Protein AF-A0A7S0N3I9-F1 (afdb_monomer)

Solvent-accessible surface area (backbone atoms only — not comparable to full-atom values): 10160 Å² total; per-residue (Å²): 140,84,85,77,86,82,83,82,78,90,80,87,82,89,77,90,79,89,81,92,78,95,72,89,74,80,82,82,80,85,78,83,80,78,84,84,81,90,79,92,76,92,72,93,76,82,83,78,84,79,87,70,56,78,80,70,76,78,64,87,88,81,86,85,85,70,91,64,72,88,70,91,79,81,83,68,60,92,85,38,54,67,62,37,53,54,50,50,55,47,51,37,53,74,73,37,50,59,56,50,58,60,56,70,72,54,96,68,59,70,71,58,49,54,50,54,54,50,54,52,48,51,51,51,50,51,52,52,53,52,51,52,52,50,49,52,52,50,60,39,48,78,69,75,100

Foldseek 3Di:
DDDDDDDDDDDDDDDDDDDDDDDDDDDDDDDDDDDDDDDDDDDDDDPPDDPPPPPVPPDPPPDPPDPPVVDDDDDDPPVCVVVRVVVSVVVCVVVCVVVVVVVVPDDDDVVVVVVVVVVVVVVVVVVVVVVVVVVVVVVVVVVPD

Radius of gyration: 31.82 Å; Cα contacts (8 Å, |Δi|>4): 15; chains: 1; bounding box: 73×79×84 Å

Structure (mmCIF, N/CA/C/O backbone):
data_AF-A0A7S0N3I9-F1
#
_entry.id   AF-A0A7S0N3I9-F1
#
loop_
_atom_site.group_PDB
_atom_site.id
_atom_site.type_symbol
_atom_site.label_atom_id
_atom_site.label_alt_id
_atom_site.label_comp_id
_atom_site.label_asym_id
_atom_site.label_entity_id
_atom_site.label_seq_id
_atom_site.pdbx_PDB_ins_code
_atom_site.Cartn_x
_atom_site.Cartn_y
_atom_site.Cartn_z
_atom_site.occupancy
_atom_site.B_iso_or_equiv
_atom_site.auth_seq_id
_atom_site.auth_comp_id
_atom_site.auth_asym_id
_atom_site.auth_atom_id
_atom_site.pdbx_PDB_model_num
ATOM 1 N N . MET A 1 1 ? 0.955 46.582 -2.221 1.00 44.38 1 MET A N 1
ATOM 2 C CA . MET A 1 1 ? 1.001 45.655 -1.068 1.00 44.38 1 MET A CA 1
ATOM 3 C C . MET A 1 1 ? 2.080 44.606 -1.324 1.00 44.38 1 MET A C 1
ATOM 5 O O . MET A 1 1 ? 1.787 43.564 -1.888 1.00 44.38 1 MET A O 1
ATOM 9 N N . LEU A 1 2 ? 3.339 44.911 -0.993 1.00 39.16 2 LEU A N 1
ATOM 10 C CA . LEU A 1 2 ? 4.462 43.976 -1.121 1.00 39.16 2 LEU A CA 1
ATOM 11 C C . LEU A 1 2 ? 4.793 43.442 0.276 1.00 39.16 2 LEU A C 1
ATOM 13 O O . LEU A 1 2 ? 5.174 44.215 1.149 1.00 39.16 2 LEU A O 1
ATOM 17 N N . ARG A 1 3 ? 4.619 42.135 0.497 1.00 47.03 3 ARG A N 1
ATOM 18 C CA . ARG A 1 3 ? 5.122 41.447 1.692 1.00 47.03 3 ARG A CA 1
ATOM 19 C C . ARG A 1 3 ? 6.461 40.813 1.342 1.00 47.03 3 ARG A C 1
ATOM 21 O O . ARG A 1 3 ? 6.519 39.791 0.666 1.00 47.03 3 ARG A O 1
ATOM 28 N N . THR A 1 4 ? 7.522 41.474 1.778 1.00 52.16 4 THR A N 1
ATOM 29 C CA . THR A 1 4 ? 8.897 40.988 1.780 1.00 52.16 4 THR A CA 1
ATOM 30 C C . THR A 1 4 ? 9.036 39.793 2.722 1.00 52.16 4 THR A C 1
ATOM 32 O O . THR A 1 4 ? 8.534 39.793 3.848 1.00 52.16 4 THR A O 1
ATOM 35 N N . LEU A 1 5 ? 9.712 38.753 2.227 1.00 51.19 5 LEU A N 1
ATOM 36 C CA . LEU A 1 5 ? 10.150 37.597 2.996 1.00 51.19 5 LEU A CA 1
ATOM 37 C C . LEU A 1 5 ? 11.132 38.054 4.079 1.00 51.19 5 LEU A C 1
ATOM 39 O O . LEU A 1 5 ? 12.147 38.673 3.769 1.00 51.19 5 LEU A O 1
ATOM 43 N N . CYS A 1 6 ? 10.858 37.710 5.335 1.00 43.66 6 CYS A N 1
ATOM 44 C CA . CYS A 1 6 ? 11.828 37.858 6.411 1.00 43.66 6 CYS A CA 1
ATOM 45 C C . CYS A 1 6 ? 12.519 36.507 6.632 1.00 43.66 6 CYS A C 1
ATOM 47 O O . CYS A 1 6 ? 11.993 35.614 7.298 1.00 43.66 6 CYS A O 1
ATOM 49 N N . CYS A 1 7 ? 13.691 36.363 6.013 1.00 42.06 7 CYS A N 1
ATOM 50 C CA . CYS A 1 7 ? 14.700 35.374 6.363 1.00 42.06 7 CYS A CA 1
ATOM 51 C C . CYS A 1 7 ? 15.112 35.588 7.823 1.00 42.06 7 CYS A C 1
ATOM 53 O O . CYS A 1 7 ? 15.592 36.668 8.164 1.00 42.06 7 CYS A O 1
ATOM 55 N N . ARG A 1 8 ? 14.984 34.572 8.682 1.00 42.34 8 ARG A N 1
ATOM 56 C CA . ARG A 1 8 ? 15.613 34.606 10.006 1.00 42.34 8 ARG A CA 1
ATOM 57 C C . ARG A 1 8 ? 16.767 33.620 10.037 1.00 42.34 8 ARG A C 1
ATOM 59 O O . ARG A 1 8 ? 16.583 32.407 10.084 1.00 42.34 8 ARG A O 1
ATOM 66 N N . ALA A 1 9 ? 17.945 34.217 9.915 1.00 39.03 9 ALA A N 1
ATOM 67 C CA . ALA A 1 9 ? 19.245 33.594 9.956 1.00 39.03 9 ALA A CA 1
ATOM 68 C C . ALA A 1 9 ? 19.577 33.043 11.350 1.00 39.03 9 ALA A C 1
ATOM 70 O O . ALA A 1 9 ? 19.133 33.549 12.382 1.00 39.03 9 ALA A O 1
ATOM 71 N N . SER A 1 10 ? 20.390 31.994 11.300 1.00 41.53 10 SER A N 1
ATOM 72 C CA . SER A 1 10 ? 21.102 31.340 12.388 1.00 41.53 10 SER A CA 1
ATOM 73 C C . SER A 1 10 ? 22.054 32.308 13.097 1.00 41.53 10 SER A C 1
ATOM 75 O O . SER A 1 10 ? 22.746 33.080 12.435 1.00 41.53 10 SER A O 1
ATOM 77 N N . ALA A 1 11 ? 22.135 32.228 14.425 1.00 41.97 11 ALA A N 1
ATOM 78 C CA . ALA A 1 11 ? 23.225 32.814 15.195 1.00 41.97 11 ALA A CA 1
ATOM 79 C C . ALA A 1 11 ? 23.684 31.809 16.254 1.00 41.97 11 ALA A C 1
ATOM 81 O O . ALA A 1 11 ? 22.931 31.413 17.144 1.00 41.97 11 ALA A O 1
ATOM 82 N N . ALA A 1 12 ? 24.930 31.380 16.081 1.00 39.22 12 ALA A N 1
ATOM 83 C CA . ALA A 1 12 ? 25.683 30.535 16.981 1.00 39.22 12 ALA A CA 1
ATOM 84 C C . ALA A 1 12 ? 25.984 31.274 18.291 1.00 39.22 12 ALA A C 1
ATOM 86 O O . ALA A 1 12 ? 26.404 32.429 18.269 1.00 39.22 12 ALA A O 1
ATOM 87 N N . ALA A 1 13 ? 25.846 30.579 19.417 1.00 42.91 13 ALA A N 1
ATOM 88 C CA . ALA A 1 13 ? 26.501 30.950 20.662 1.00 42.91 13 ALA A CA 1
ATOM 89 C C . ALA A 1 13 ? 27.598 29.916 20.935 1.00 42.91 13 ALA A C 1
ATOM 91 O O . ALA A 1 13 ? 27.329 28.781 21.324 1.00 42.91 13 ALA A O 1
ATOM 92 N N . PHE A 1 14 ? 28.836 30.324 20.657 1.00 41.59 14 PHE A N 1
ATOM 93 C CA . PHE A 1 14 ? 30.047 29.681 21.145 1.00 41.59 14 PHE A CA 1
ATOM 94 C C . PHE A 1 14 ? 30.157 29.944 22.650 1.00 41.59 14 PHE A C 1
ATOM 96 O O . PHE A 1 14 ? 30.214 31.094 23.077 1.00 41.59 14 PHE A O 1
ATOM 103 N N . GLY A 1 15 ? 30.210 28.874 23.436 1.00 37.50 15 GLY A N 1
ATOM 104 C CA . GLY A 1 15 ? 30.574 28.900 24.847 1.00 37.50 15 GLY A CA 1
ATOM 105 C C . GLY A 1 15 ? 31.540 27.757 25.120 1.00 37.50 15 GLY A C 1
ATOM 106 O O . GLY A 1 15 ? 31.121 26.613 25.270 1.00 37.50 15 GLY A O 1
ATOM 107 N N . SER A 1 16 ? 32.836 28.069 25.118 1.00 48.66 16 SER A N 1
ATOM 108 C CA . SER A 1 16 ? 33.907 27.200 25.609 1.00 48.66 16 SER A CA 1
ATOM 109 C C . SER A 1 16 ? 33.696 26.880 27.081 1.00 48.66 16 SER A C 1
ATOM 111 O O . SER A 1 16 ? 33.431 27.809 27.830 1.00 48.66 16 SER A O 1
ATOM 113 N N . LEU A 1 17 ? 33.928 25.631 27.499 1.00 41.97 17 LEU A N 1
ATOM 114 C CA . LEU A 1 17 ? 34.598 25.297 28.764 1.00 41.97 17 LEU A CA 1
ATOM 115 C C . LEU A 1 17 ? 35.009 23.810 28.782 1.00 41.97 17 LEU A C 1
ATOM 117 O O . LEU A 1 17 ? 34.210 22.898 28.604 1.00 41.97 17 LEU A O 1
ATOM 121 N N . SER A 1 18 ? 36.315 23.632 28.964 1.00 45.28 18 SER A N 1
ATOM 122 C CA . SER A 1 18 ? 37.081 22.475 29.440 1.00 45.28 18 SER A CA 1
ATOM 123 C C . SER A 1 18 ? 36.338 21.383 30.228 1.00 45.28 18 SER A C 1
ATOM 125 O O . SER A 1 18 ? 35.707 21.668 31.240 1.00 45.28 18 SER A O 1
ATOM 127 N N . SER A 1 19 ? 36.597 20.111 29.915 1.00 41.75 19 SER A N 1
ATOM 128 C CA . SER A 1 19 ? 37.522 19.266 30.700 1.00 41.75 19 SER A CA 1
ATOM 129 C C . SER A 1 19 ? 37.478 17.814 30.210 1.00 41.75 19 SER A C 1
ATOM 131 O O . SER A 1 19 ? 36.419 17.217 30.043 1.00 41.75 19 SER A O 1
ATOM 133 N N . VAL A 1 20 ? 38.660 17.253 29.959 1.00 49.72 20 VAL A N 1
ATOM 134 C CA . VAL A 1 20 ? 38.869 15.809 29.877 1.00 49.72 20 VAL A CA 1
ATOM 135 C C . VAL A 1 20 ? 39.286 15.368 31.272 1.00 49.72 20 VAL A C 1
ATOM 137 O O . VAL A 1 20 ? 40.372 15.716 31.728 1.00 49.72 20 VAL A O 1
ATOM 140 N N . SER A 1 21 ? 38.448 14.582 31.931 1.00 49.81 21 SER A N 1
ATOM 141 C CA . SER A 1 21 ? 38.895 13.659 32.967 1.00 49.81 21 SER A CA 1
ATOM 142 C C . SER A 1 21 ? 38.109 12.361 32.833 1.00 49.81 21 SER A C 1
ATOM 144 O O . SER A 1 21 ? 36.886 12.299 32.912 1.00 49.81 21 SER A O 1
ATOM 146 N N . ASN A 1 22 ? 38.867 11.317 32.524 1.00 55.47 22 ASN A N 1
ATOM 147 C CA . ASN A 1 22 ? 38.438 9.936 32.517 1.00 55.47 22 ASN A CA 1
ATOM 148 C C . ASN A 1 22 ? 38.285 9.488 33.974 1.00 55.47 22 ASN A C 1
ATOM 150 O O . ASN A 1 22 ? 39.280 9.324 34.676 1.00 55.47 22 ASN A O 1
ATOM 154 N N . THR A 1 23 ? 37.051 9.292 34.418 1.00 54.59 23 THR A N 1
ATOM 155 C CA . THR A 1 23 ? 36.737 8.553 35.640 1.00 54.59 23 THR A CA 1
ATOM 156 C C . THR A 1 23 ? 35.523 7.686 35.357 1.00 54.59 23 THR A C 1
ATOM 158 O O . THR A 1 23 ? 34.429 8.177 35.094 1.00 54.59 23 THR A O 1
ATOM 161 N N . GLN A 1 24 ? 35.734 6.371 35.375 1.00 59.78 24 GLN A N 1
ATOM 162 C CA . GLN A 1 24 ? 34.654 5.395 35.396 1.00 59.78 24 GLN A CA 1
ATOM 163 C C . GLN A 1 24 ? 33.811 5.578 36.665 1.00 59.78 24 GLN A C 1
ATOM 165 O O . GLN A 1 24 ? 34.376 5.705 37.752 1.00 59.78 24 GLN A O 1
ATOM 170 N N . PRO A 1 25 ? 32.481 5.464 36.562 1.00 50.88 25 PRO A N 1
ATOM 171 C CA . PRO A 1 25 ? 31.683 4.974 37.670 1.00 50.88 25 PRO A CA 1
ATOM 172 C C . PRO A 1 25 ? 30.961 3.690 37.261 1.00 50.88 25 PRO A C 1
ATOM 174 O O . PRO A 1 25 ? 30.178 3.656 36.308 1.00 50.88 25 PRO A O 1
ATOM 177 N N . GLY A 1 26 ? 31.253 2.625 38.009 1.00 47.47 26 GLY A N 1
ATOM 178 C CA . GLY A 1 26 ? 30.503 1.379 37.978 1.00 47.47 26 GLY A CA 1
ATOM 179 C C . GLY A 1 26 ? 29.004 1.638 38.116 1.00 47.47 26 GLY A C 1
ATOM 180 O O . GLY A 1 26 ? 28.558 2.522 38.846 1.00 47.47 26 GLY A O 1
ATOM 181 N N . TYR A 1 27 ? 28.227 0.870 37.366 1.00 54.72 27 TYR A N 1
ATOM 182 C CA . TYR A 1 27 ? 26.776 0.883 37.414 1.00 54.72 27 TYR A CA 1
ATOM 183 C C . TYR A 1 27 ? 26.303 0.567 38.841 1.00 54.72 27 TYR A C 1
ATOM 185 O O . TYR A 1 27 ? 26.633 -0.466 39.419 1.00 54.72 27 TYR A O 1
ATOM 193 N N . ALA A 1 28 ? 25.514 1.469 39.418 1.00 46.84 28 ALA A N 1
ATOM 194 C CA . ALA A 1 28 ? 24.796 1.209 40.652 1.00 46.84 28 ALA A CA 1
ATOM 195 C C . ALA A 1 28 ? 23.607 0.286 40.344 1.00 46.84 28 ALA A C 1
ATOM 197 O O . ALA A 1 28 ? 22.662 0.672 39.655 1.00 46.84 28 ALA A O 1
ATOM 198 N N . THR A 1 29 ? 23.644 -0.944 40.850 1.00 58.81 29 THR A N 1
ATOM 199 C CA . THR A 1 29 ? 22.470 -1.815 40.927 1.00 58.81 29 THR A CA 1
ATOM 200 C C . THR A 1 29 ? 21.566 -1.309 42.049 1.00 58.81 29 THR A C 1
ATOM 202 O O . THR A 1 29 ? 21.915 -1.417 43.222 1.00 58.81 29 THR A O 1
ATOM 205 N N . MET A 1 30 ? 20.401 -0.759 41.712 1.00 45.03 30 MET A N 1
ATOM 206 C CA . MET A 1 30 ? 19.335 -0.539 42.691 1.00 45.03 30 MET A CA 1
ATOM 207 C C . MET A 1 30 ? 18.673 -1.891 42.979 1.00 45.03 30 MET A C 1
ATOM 209 O O . MET A 1 30 ? 17.927 -2.415 42.152 1.00 45.03 30 MET A O 1
ATOM 213 N N . THR A 1 31 ? 18.973 -2.479 44.134 1.00 52.38 31 THR A N 1
ATOM 214 C CA . THR A 1 31 ? 18.248 -3.630 44.672 1.00 52.38 31 THR A CA 1
ATOM 215 C C . THR A 1 31 ? 17.037 -3.123 45.451 1.00 52.38 31 THR A C 1
ATOM 217 O O . THR A 1 31 ? 17.161 -2.429 46.457 1.00 52.38 31 THR A O 1
ATOM 220 N N . VAL A 1 32 ? 15.837 -3.454 44.980 1.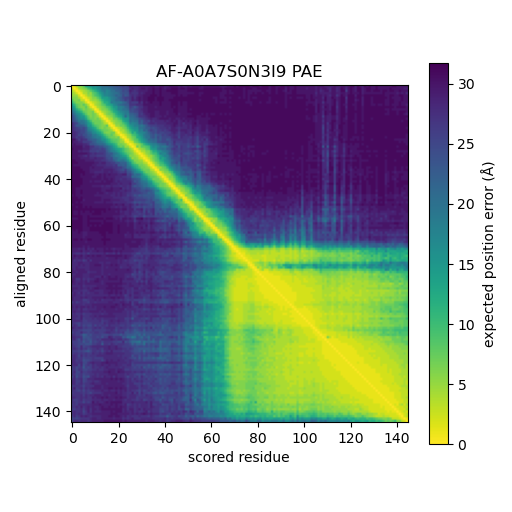00 48.31 32 VAL A N 1
ATOM 221 C CA . VAL A 1 32 ? 14.605 -3.285 45.757 1.00 48.31 32 VAL A CA 1
ATOM 222 C C . VAL A 1 32 ? 14.424 -4.516 46.638 1.00 48.31 32 VAL A C 1
ATOM 224 O O . VAL A 1 32 ? 14.031 -5.583 46.172 1.00 48.31 32 VAL A O 1
ATOM 227 N N . SER A 1 33 ? 14.751 -4.375 47.919 1.00 42.84 33 SER A N 1
ATOM 228 C CA . SER A 1 33 ? 14.482 -5.390 48.935 1.00 42.84 33 SER A CA 1
ATOM 229 C C . SER A 1 33 ? 12.998 -5.355 49.301 1.00 42.84 33 SER A C 1
ATOM 231 O O . SER A 1 33 ? 12.541 -4.437 49.981 1.00 42.84 33 SER A O 1
ATOM 233 N N . ALA A 1 34 ? 12.242 -6.356 48.851 1.00 48.84 34 ALA A N 1
ATOM 234 C CA . ALA A 1 34 ? 10.908 -6.628 49.368 1.00 48.84 34 ALA A CA 1
ATOM 235 C C . ALA A 1 34 ? 11.038 -7.254 50.764 1.00 48.84 34 ALA A C 1
ATOM 237 O O . ALA A 1 34 ? 11.599 -8.338 50.928 1.00 48.84 34 ALA A O 1
ATOM 238 N N . VAL A 1 35 ? 10.546 -6.536 51.771 1.00 51.16 35 VAL A N 1
ATOM 239 C CA . VAL A 1 35 ? 10.401 -7.020 53.146 1.00 51.16 35 VAL A CA 1
ATOM 240 C C .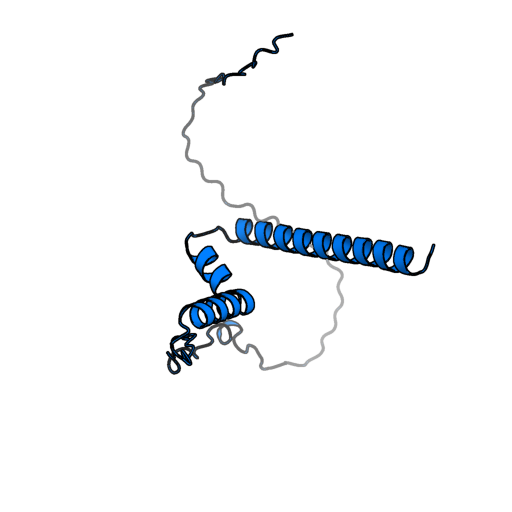 VAL A 1 35 ? 9.384 -8.163 53.135 1.00 51.16 35 VAL A C 1
ATOM 242 O O . VAL A 1 35 ? 8.294 -8.029 52.583 1.00 51.16 35 VAL A O 1
ATOM 245 N N . GLY A 1 36 ? 9.789 -9.311 53.672 1.00 42.59 36 GLY A N 1
ATOM 246 C CA . GLY A 1 36 ? 9.042 -10.557 53.577 1.00 42.59 36 GLY A CA 1
ATOM 247 C C . GLY A 1 36 ? 7.773 -10.620 54.427 1.00 42.59 36 GLY A C 1
ATOM 248 O O . GLY A 1 36 ? 7.633 -9.945 55.443 1.00 42.59 36 GLY A O 1
ATOM 249 N N . SER A 1 37 ? 6.898 -11.550 54.050 1.00 48.12 37 SER A N 1
ATOM 250 C CA . SER A 1 37 ? 6.014 -12.237 54.987 1.00 48.12 37 SER A CA 1
ATOM 251 C C . SER A 1 37 ? 6.073 -13.734 54.706 1.00 48.12 37 SER A C 1
ATOM 253 O O . SER A 1 37 ? 5.781 -14.194 53.602 1.00 48.12 37 SER A O 1
ATOM 255 N N . SER A 1 38 ? 6.494 -14.471 55.720 1.00 52.25 38 SER A N 1
ATOM 256 C CA . SER A 1 38 ? 6.657 -15.914 55.758 1.00 52.25 38 SER A CA 1
ATOM 257 C C . SER A 1 38 ? 5.342 -16.648 55.493 1.00 52.25 38 SER A C 1
ATOM 259 O O . SER A 1 38 ? 4.358 -16.423 56.192 1.00 52.25 38 SER A O 1
ATOM 261 N N . PHE A 1 39 ? 5.350 -17.608 54.570 1.00 40.81 39 PHE A N 1
ATOM 262 C CA . PHE A 1 39 ? 4.404 -18.718 54.621 1.00 40.81 39 PHE A CA 1
ATOM 263 C C . PHE A 1 39 ? 5.148 -20.015 54.316 1.00 40.81 39 PHE A C 1
ATOM 265 O O . PHE A 1 39 ? 5.597 -20.265 53.199 1.00 40.81 39 PHE A O 1
ATOM 272 N N . ALA A 1 40 ? 5.352 -20.806 55.364 1.00 49.56 40 ALA A N 1
ATOM 273 C CA . ALA A 1 40 ? 5.944 -22.123 55.279 1.00 49.56 40 ALA A CA 1
ATOM 274 C C . ALA A 1 40 ? 4.903 -23.112 54.743 1.00 49.56 40 ALA A C 1
ATOM 276 O O . ALA A 1 40 ? 3.864 -23.312 55.364 1.00 49.56 40 ALA A O 1
ATOM 277 N N . ALA A 1 41 ? 5.209 -23.781 53.635 1.00 46.72 41 ALA A N 1
ATOM 278 C CA . ALA A 1 41 ? 4.586 -25.052 53.290 1.00 46.72 41 ALA A CA 1
ATOM 279 C C . ALA A 1 41 ? 5.609 -25.929 52.565 1.00 46.72 41 ALA A C 1
ATOM 281 O O . ALA A 1 41 ? 5.978 -25.705 51.414 1.00 46.72 41 ALA A O 1
ATOM 282 N N . ARG A 1 42 ? 6.094 -26.926 53.300 1.00 47.69 42 ARG A N 1
ATOM 283 C CA . ARG A 1 42 ? 6.935 -28.020 52.829 1.00 47.69 42 ARG A CA 1
ATOM 284 C C . ARG A 1 42 ? 5.994 -29.062 52.220 1.00 47.69 42 ARG A C 1
ATOM 286 O O . ARG A 1 42 ? 5.336 -29.779 52.964 1.00 47.69 42 ARG A O 1
ATOM 293 N N . ILE A 1 43 ? 5.909 -29.136 50.893 1.00 51.28 43 ILE A N 1
ATOM 294 C CA . ILE A 1 43 ? 5.340 -30.295 50.193 1.00 51.28 43 ILE A CA 1
ATOM 295 C C . ILE A 1 43 ? 6.438 -30.890 49.321 1.00 51.28 43 ILE A C 1
ATOM 297 O O . ILE A 1 43 ? 7.017 -30.230 48.462 1.00 51.28 43 ILE A O 1
ATOM 301 N N . HIS A 1 44 ? 6.752 -32.145 49.617 1.00 47.81 44 HIS A N 1
ATOM 302 C CA . HIS A 1 44 ? 7.650 -32.985 48.850 1.00 47.81 44 HIS A CA 1
ATOM 303 C C . HIS A 1 44 ? 7.053 -33.229 47.461 1.00 47.81 44 HIS A C 1
ATOM 305 O O . HIS A 1 44 ? 5.928 -33.705 47.340 1.00 47.81 44 HIS A O 1
ATOM 311 N N . GLY A 1 45 ? 7.823 -32.917 46.424 1.00 43.31 45 GLY A N 1
ATOM 312 C CA . GLY A 1 45 ? 7.475 -33.209 45.041 1.00 43.31 45 GLY A CA 1
ATOM 313 C C . GLY A 1 45 ? 8.463 -32.524 44.113 1.00 43.31 45 GLY A C 1
ATOM 314 O O . GLY A 1 45 ? 8.357 -31.333 43.857 1.00 43.31 45 GLY A O 1
ATOM 315 N N . SER A 1 46 ? 9.459 -33.264 43.644 1.00 55.16 46 SER A N 1
ATOM 316 C CA . SER A 1 46 ? 10.348 -32.844 42.565 1.00 55.16 46 SER A CA 1
ATOM 317 C C . SER A 1 46 ? 9.611 -32.925 41.223 1.00 55.16 46 SER A C 1
ATOM 319 O O . SER A 1 46 ? 9.310 -34.044 40.796 1.00 55.16 46 SER A O 1
ATOM 321 N N . PRO A 1 47 ? 9.385 -31.821 40.486 1.00 49.78 47 PRO A N 1
ATOM 322 C CA . PRO A 1 47 ? 9.219 -31.900 39.048 1.00 49.78 47 PRO A CA 1
ATOM 323 C C . PRO A 1 47 ? 10.619 -31.978 38.437 1.00 49.78 47 PRO A C 1
ATOM 325 O O . PRO A 1 47 ? 11.239 -30.992 38.041 1.00 49.78 47 PRO A O 1
ATOM 328 N N . THR A 1 48 ? 11.139 -33.197 38.416 1.00 56.62 48 THR A N 1
ATOM 329 C CA . THR A 1 48 ? 12.215 -33.584 37.516 1.00 56.62 48 THR A CA 1
ATOM 330 C C . THR A 1 48 ? 11.733 -33.361 36.079 1.00 56.62 48 THR A C 1
ATOM 332 O O . THR A 1 48 ? 10.695 -33.882 35.685 1.00 56.62 48 THR A O 1
ATOM 335 N N . GLN A 1 49 ? 12.540 -32.611 35.321 1.00 58.72 49 GLN A N 1
ATOM 336 C CA . GLN A 1 49 ? 12.521 -32.425 33.865 1.00 58.72 49 GLN A CA 1
ATOM 337 C C . GLN A 1 49 ? 11.407 -31.546 33.278 1.00 58.72 49 GLN A C 1
ATOM 339 O O . GLN A 1 49 ? 10.330 -32.017 32.932 1.00 58.72 49 GLN A O 1
ATOM 344 N N . GLN A 1 50 ? 11.759 -30.280 33.019 1.00 54.72 50 GLN A N 1
ATOM 345 C CA . GLN A 1 50 ? 11.621 -29.670 31.687 1.00 54.72 50 GLN A CA 1
ATOM 346 C C . GLN A 1 50 ? 12.385 -28.334 31.593 1.00 54.72 50 GLN A C 1
ATOM 348 O O . GLN A 1 50 ? 11.865 -27.308 31.174 1.00 54.72 50 GLN A O 1
ATOM 353 N N . THR A 1 51 ? 13.687 -28.344 31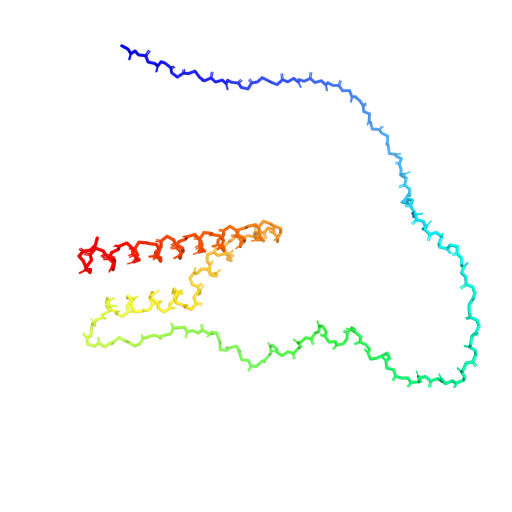.890 1.00 50.81 51 THR A N 1
ATOM 354 C CA . THR A 1 51 ? 14.625 -27.411 31.244 1.00 50.81 51 THR A CA 1
ATOM 355 C C . THR A 1 51 ? 14.883 -27.897 29.816 1.00 50.81 51 THR A C 1
ATOM 357 O O . THR A 1 51 ? 15.998 -28.238 29.434 1.00 50.81 51 THR A O 1
ATOM 360 N N . ARG A 1 52 ? 13.827 -27.965 28.996 1.00 49.66 52 ARG A N 1
ATOM 361 C CA . ARG A 1 52 ? 14.000 -28.013 27.545 1.00 49.66 52 ARG A CA 1
ATOM 362 C C . ARG A 1 52 ? 14.443 -26.620 27.129 1.00 49.66 52 ARG A C 1
ATOM 364 O O . ARG A 1 52 ? 13.624 -25.727 26.971 1.00 49.66 52 ARG A O 1
ATOM 371 N N . SER A 1 53 ? 15.759 -26.433 27.099 1.00 49.41 53 SER A N 1
ATOM 372 C CA . SER A 1 53 ? 16.477 -25.525 26.204 1.00 49.41 53 SER A CA 1
ATOM 373 C C . SER A 1 53 ? 15.589 -24.520 25.450 1.00 49.41 53 SER A C 1
ATOM 375 O O . SER A 1 53 ? 15.261 -24.734 24.286 1.00 49.41 53 SER A O 1
ATOM 377 N N . PHE A 1 54 ? 15.277 -23.380 26.078 1.00 53.72 54 PHE A N 1
ATOM 378 C CA . PHE A 1 54 ? 14.757 -22.193 25.376 1.00 53.72 54 PHE A CA 1
ATOM 379 C C . PHE A 1 54 ? 15.698 -21.757 24.234 1.00 53.72 54 PHE A C 1
ATOM 381 O O . PHE A 1 54 ? 15.278 -21.158 23.253 1.00 53.72 54 PHE A O 1
ATOM 388 N N . ALA A 1 55 ? 16.981 -22.118 24.332 1.00 51.31 55 ALA A N 1
ATOM 389 C CA . ALA A 1 55 ? 17.984 -21.866 23.307 1.00 51.31 55 ALA A CA 1
ATOM 390 C C . ALA A 1 55 ? 17.861 -22.753 22.048 1.00 51.31 55 ALA A C 1
ATOM 392 O O . ALA A 1 55 ? 18.491 -22.438 21.047 1.00 51.31 55 ALA A O 1
ATOM 393 N N . ALA A 1 56 ? 17.079 -23.840 22.069 1.00 51.28 56 ALA A N 1
ATOM 394 C CA . ALA A 1 56 ? 16.998 -24.783 20.944 1.00 51.28 56 ALA A CA 1
ATOM 395 C C . ALA A 1 56 ? 15.814 -24.530 19.992 1.00 51.28 56 ALA A C 1
ATOM 397 O O . ALA A 1 56 ? 15.673 -25.244 19.009 1.00 51.28 56 ALA A O 1
ATOM 398 N N . SER A 1 57 ? 14.965 -23.532 20.265 1.00 51.47 57 SER A N 1
ATOM 399 C CA . SER A 1 57 ? 13.832 -23.165 19.400 1.00 51.47 57 SER A CA 1
ATOM 400 C C . SER A 1 57 ? 13.997 -21.796 18.729 1.00 51.47 57 SER A C 1
ATOM 402 O O . SER A 1 57 ? 13.007 -21.206 18.314 1.00 51.47 57 SER A O 1
ATOM 404 N N . LEU A 1 58 ? 15.220 -21.251 18.680 1.00 52.84 58 LEU A N 1
ATOM 405 C CA . LEU A 1 58 ? 15.526 -19.972 18.016 1.00 52.84 58 LEU A CA 1
ATOM 406 C C . LEU A 1 58 ? 16.451 -20.136 16.798 1.00 52.84 58 LEU A C 1
ATOM 408 O O . LEU A 1 58 ? 17.026 -19.163 16.317 1.00 52.84 58 LEU A O 1
ATOM 412 N N . PHE A 1 59 ? 16.597 -21.365 16.314 1.00 48.34 59 PHE A N 1
ATOM 413 C CA . PHE A 1 59 ? 17.244 -21.667 15.046 1.00 48.34 59 PHE A CA 1
ATOM 414 C C . PHE A 1 59 ? 16.280 -22.561 14.265 1.00 48.34 59 PHE A C 1
ATOM 416 O O . PHE A 1 59 ? 16.304 -23.783 14.376 1.00 48.34 59 PHE A O 1
ATOM 423 N N . ASP A 1 60 ? 15.347 -21.923 13.559 1.00 53.88 60 ASP A N 1
ATOM 424 C CA . ASP A 1 60 ? 14.602 -22.549 12.469 1.00 53.88 60 ASP A CA 1
ATOM 425 C C . ASP A 1 60 ? 15.599 -22.814 11.321 1.00 53.88 60 ASP A C 1
ATOM 427 O O . ASP A 1 60 ? 15.768 -21.993 10.422 1.00 53.88 60 ASP A O 1
ATOM 431 N N . ASP A 1 61 ? 16.320 -23.935 11.389 1.00 54.28 61 ASP A N 1
ATOM 432 C CA . ASP A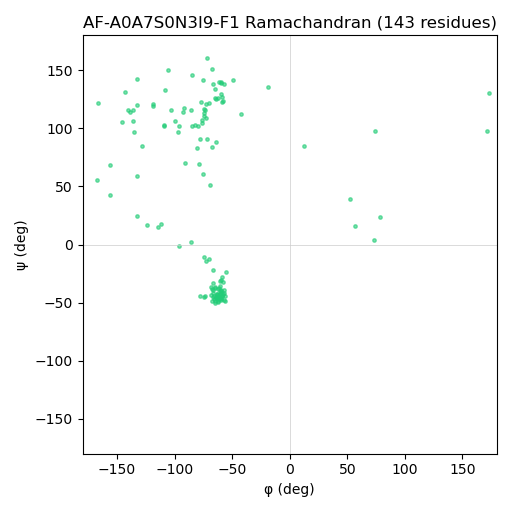 1 61 ? 17.168 -24.452 10.308 1.00 54.28 61 ASP A CA 1
ATOM 433 C C . ASP A 1 61 ? 16.307 -25.166 9.245 1.00 54.28 61 ASP A C 1
ATOM 435 O O . ASP A 1 61 ? 16.362 -26.384 9.087 1.00 54.28 61 ASP A O 1
ATOM 439 N N . ASP A 1 62 ? 15.503 -24.406 8.497 1.00 55.09 62 ASP A N 1
ATOM 440 C CA . ASP A 1 62 ? 14.760 -24.907 7.326 1.00 55.09 62 ASP A CA 1
ATOM 441 C C . ASP A 1 62 ? 14.936 -23.946 6.132 1.00 55.09 62 ASP A C 1
ATOM 443 O O . ASP A 1 62 ? 13.997 -23.333 5.632 1.00 55.09 6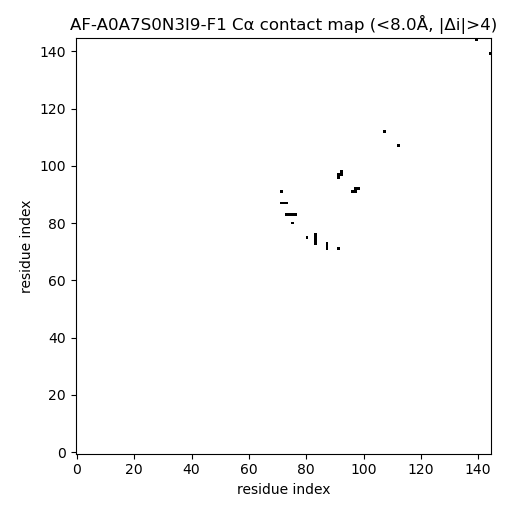2 ASP A O 1
ATOM 447 N N . ASP A 1 63 ? 16.192 -23.736 5.711 1.00 54.28 63 ASP A N 1
ATOM 448 C CA . ASP A 1 63 ? 16.545 -22.749 4.669 1.00 54.28 63 ASP A CA 1
ATOM 449 C C . ASP A 1 63 ? 17.494 -23.305 3.587 1.00 54.28 63 ASP A C 1
ATOM 451 O O . ASP A 1 63 ? 18.228 -22.572 2.923 1.00 54.28 63 ASP A O 1
ATOM 455 N N . LEU A 1 64 ? 17.505 -24.629 3.380 1.00 60.25 64 LEU A N 1
ATOM 456 C CA . LEU A 1 64 ? 18.414 -25.270 2.417 1.00 60.25 64 LEU A CA 1
ATOM 457 C C . LEU A 1 64 ? 17.751 -26.133 1.345 1.00 60.25 64 LEU A C 1
ATOM 459 O O . LEU A 1 64 ? 18.462 -26.873 0.669 1.00 60.25 64 LEU A O 1
ATOM 463 N N . GLN A 1 65 ? 16.437 -26.023 1.102 1.00 59.19 65 GLN A N 1
ATOM 464 C CA . GLN A 1 65 ? 15.839 -26.749 -0.029 1.00 59.19 65 GLN A CA 1
ATOM 465 C C . GLN A 1 65 ? 14.528 -26.180 -0.600 1.00 59.19 65 GLN A C 1
ATOM 467 O O . GLN A 1 65 ? 13.640 -26.915 -1.012 1.00 59.19 65 GLN A O 1
ATOM 472 N N . SER A 1 66 ? 14.431 -24.858 -0.768 1.00 53.50 66 SER A N 1
ATOM 473 C CA . SER A 1 66 ? 13.690 -24.302 -1.913 1.00 53.50 66 SER A CA 1
ATOM 474 C C . SER A 1 66 ? 14.167 -22.894 -2.264 1.00 53.50 66 SER A C 1
ATOM 476 O O . SER A 1 66 ? 13.438 -21.912 -2.199 1.00 53.50 66 SER A O 1
ATOM 478 N N . ASN A 1 67 ? 15.395 -22.792 -2.777 1.00 53.03 67 ASN A N 1
ATOM 479 C CA . ASN A 1 67 ? 15.802 -21.638 -3.582 1.00 53.03 67 ASN A CA 1
ATOM 480 C C . ASN A 1 67 ? 15.070 -21.643 -4.944 1.00 53.03 67 ASN A C 1
ATOM 482 O O . ASN A 1 67 ? 15.668 -21.553 -6.013 1.00 53.03 67 ASN A O 1
ATOM 486 N N . LYS A 1 68 ? 13.741 -21.765 -4.913 1.00 55.94 68 LYS A N 1
ATOM 487 C CA . LYS A 1 68 ? 12.872 -21.200 -5.927 1.00 55.94 68 LYS A CA 1
ATOM 488 C C . LYS A 1 68 ? 12.822 -19.730 -5.558 1.00 55.94 68 LYS A C 1
ATOM 490 O O . LYS A 1 68 ? 12.003 -19.326 -4.739 1.00 55.94 68 LYS A O 1
ATOM 495 N N . ARG A 1 69 ? 13.737 -18.927 -6.108 1.00 57.00 69 ARG A N 1
ATOM 496 C CA . ARG A 1 69 ? 13.550 -17.470 -6.153 1.00 57.00 69 ARG A CA 1
ATOM 497 C C . ARG A 1 69 ? 12.087 -17.259 -6.536 1.00 57.00 69 ARG A C 1
ATOM 499 O O . ARG A 1 69 ? 11.717 -17.693 -7.622 1.00 57.00 69 ARG A O 1
ATOM 506 N N . ALA A 1 70 ? 11.258 -16.728 -5.637 1.00 69.88 70 ALA A N 1
ATOM 507 C CA . ALA A 1 70 ? 9.832 -16.554 -5.888 1.00 69.88 70 ALA A CA 1
ATOM 508 C C . ALA A 1 70 ? 9.680 -15.558 -7.046 1.00 69.88 70 ALA A C 1
ATOM 510 O O . ALA A 1 70 ? 9.686 -14.343 -6.856 1.00 69.88 70 ALA A O 1
ATOM 511 N N . SER A 1 71 ? 9.692 -16.077 -8.269 1.00 77.75 71 SER A N 1
ATOM 512 C CA . SER A 1 71 ? 9.677 -15.304 -9.495 1.00 77.75 71 SER A CA 1
ATOM 513 C C . SER A 1 71 ? 8.232 -15.132 -9.916 1.00 77.75 71 SER A C 1
ATOM 515 O O . SER A 1 71 ? 7.549 -16.110 -10.215 1.00 77.75 71 SER A O 1
ATOM 517 N N . VAL A 1 72 ? 7.775 -13.886 -9.954 1.00 85.06 72 VAL A N 1
ATOM 518 C CA . VAL A 1 72 ? 6.482 -13.538 -10.538 1.00 85.06 72 VAL A CA 1
ATOM 519 C C . VAL A 1 72 ? 6.668 -13.481 -12.053 1.00 85.06 72 VAL A C 1
ATOM 521 O O . VAL A 1 72 ? 7.239 -12.521 -12.573 1.00 85.06 72 VAL A O 1
ATOM 524 N N . SER A 1 73 ? 6.240 -14.527 -12.756 1.00 88.12 73 SER A N 1
ATOM 525 C CA . SER A 1 73 ? 6.206 -14.590 -14.220 1.00 88.12 73 SER A CA 1
ATOM 526 C C . SER A 1 73 ? 4.773 -14.451 -14.726 1.00 88.12 73 SER A C 1
ATOM 528 O O . SER A 1 73 ? 3.821 -14.833 -14.047 1.00 88.12 73 SER A O 1
ATOM 530 N N . MET A 1 74 ? 4.611 -13.885 -15.922 1.00 87.75 74 MET A N 1
ATOM 531 C CA . MET A 1 74 ? 3.304 -13.747 -16.553 1.00 87.75 74 MET A CA 1
ATOM 532 C C . MET A 1 74 ? 3.425 -13.959 -18.060 1.00 87.75 74 MET A C 1
ATOM 534 O O . MET A 1 74 ? 4.282 -13.341 -18.695 1.00 87.75 74 MET A O 1
ATOM 538 N N . ASP A 1 75 ? 2.553 -14.794 -18.615 1.00 91.44 75 ASP A N 1
ATOM 539 C CA . ASP A 1 75 ? 2.543 -15.093 -20.045 1.00 91.44 75 ASP A CA 1
ATOM 540 C C . ASP A 1 75 ? 1.939 -13.933 -20.846 1.00 91.44 75 ASP A C 1
ATOM 542 O O . ASP A 1 75 ? 0.989 -13.267 -20.417 1.00 91.44 75 ASP A O 1
ATOM 546 N N . VAL A 1 76 ? 2.514 -13.665 -22.020 1.00 93.12 76 VAL A N 1
ATOM 547 C CA . VAL A 1 76 ? 2.057 -12.602 -22.921 1.00 93.12 76 VAL A CA 1
ATOM 548 C C . VAL A 1 76 ? 1.201 -13.222 -24.020 1.00 93.12 76 VAL A C 1
ATOM 550 O O . VAL A 1 76 ? 1.720 -13.853 -24.935 1.00 93.12 76 VAL A O 1
ATOM 553 N N . ASN A 1 77 ? -0.113 -13.024 -23.944 1.00 88.75 77 ASN A N 1
ATOM 554 C CA . ASN A 1 77 ? -1.049 -13.454 -24.984 1.00 88.75 77 ASN A CA 1
ATOM 555 C C . ASN A 1 77 ? -1.163 -12.408 -26.106 1.00 88.75 77 ASN A C 1
ATOM 557 O O . ASN A 1 77 ? -1.119 -11.202 -25.845 1.00 88.75 77 ASN A O 1
ATOM 561 N N . ASP A 1 78 ? -1.355 -12.884 -27.340 1.00 86.50 78 ASP A N 1
ATOM 562 C CA . ASP A 1 78 ? -1.801 -12.109 -28.511 1.00 86.50 78 ASP A CA 1
ATOM 563 C C . ASP A 1 78 ? -0.988 -10.833 -28.794 1.00 86.50 78 ASP A C 1
ATOM 565 O O . ASP A 1 78 ? -1.539 -9.781 -29.120 1.00 86.50 78 ASP A O 1
ATOM 569 N N . ASN A 1 79 ? 0.337 -10.901 -28.617 1.00 85.06 79 ASN A N 1
ATOM 570 C CA . ASN A 1 79 ? 1.271 -9.773 -28.765 1.00 85.06 79 ASN A CA 1
ATOM 571 C C . ASN A 1 79 ? 0.949 -8.554 -27.878 1.00 85.06 79 ASN A C 1
ATOM 573 O O . ASN A 1 79 ? 1.488 -7.465 -28.087 1.00 85.06 79 ASN A O 1
ATOM 577 N N . ASN A 1 80 ? 0.104 -8.712 -26.855 1.00 90.56 80 ASN A N 1
ATOM 578 C CA . ASN A 1 80 ? -0.318 -7.613 -25.999 1.00 90.56 80 ASN A CA 1
ATOM 579 C C . ASN A 1 80 ? 0.598 -7.453 -24.781 1.00 90.56 80 ASN A C 1
ATOM 581 O O . ASN A 1 80 ? 0.237 -7.711 -23.626 1.00 90.56 80 ASN A O 1
ATOM 585 N N . THR A 1 81 ? 1.815 -7.000 -25.060 1.00 92.75 81 THR A N 1
ATOM 586 C CA . THR A 1 81 ? 2.868 -6.758 -24.066 1.00 92.75 81 THR A CA 1
ATOM 587 C C . THR A 1 81 ? 2.461 -5.705 -23.033 1.00 92.75 81 THR A C 1
ATOM 589 O O . THR A 1 81 ? 2.726 -5.859 -21.842 1.00 92.75 81 THR A O 1
ATOM 592 N N . GLU A 1 82 ? 1.746 -4.661 -23.443 1.00 93.19 82 GLU A N 1
ATOM 593 C CA . GLU A 1 82 ? 1.344 -3.563 -22.559 1.00 93.19 82 GLU A CA 1
ATOM 594 C C . GLU A 1 82 ? 0.323 -3.993 -21.502 1.00 93.19 82 GLU A C 1
ATOM 596 O O . GLU A 1 82 ? 0.441 -3.651 -20.316 1.00 93.19 82 GLU A O 1
ATOM 601 N N . LEU A 1 83 ? -0.682 -4.784 -21.897 1.00 93.44 83 LEU A N 1
ATOM 602 C CA . LEU A 1 83 ? -1.602 -5.376 -20.928 1.00 93.44 83 LEU A CA 1
ATOM 603 C C . LEU A 1 83 ? -0.863 -6.313 -19.983 1.00 93.44 83 LEU A C 1
ATOM 605 O O . LEU A 1 83 ? -1.164 -6.315 -18.784 1.00 93.44 83 LEU A O 1
ATOM 609 N N . ALA A 1 84 ? 0.106 -7.062 -20.506 1.00 94.81 84 ALA A N 1
ATOM 610 C CA . ALA A 1 84 ? 0.896 -7.977 -19.714 1.00 94.81 84 ALA A CA 1
ATOM 611 C C . ALA A 1 84 ? 1.713 -7.253 -18.634 1.00 94.81 84 ALA A C 1
ATOM 613 O O . ALA A 1 84 ? 1.581 -7.547 -17.443 1.00 94.81 84 ALA A O 1
ATOM 614 N N . ILE A 1 85 ? 2.432 -6.197 -19.010 1.00 94.31 85 ILE A N 1
ATOM 615 C CA . ILE A 1 85 ? 3.183 -5.345 -18.081 1.00 94.31 85 ILE A CA 1
ATOM 616 C C . ILE A 1 85 ? 2.247 -4.703 -17.046 1.00 94.31 85 ILE A C 1
ATOM 618 O O . ILE A 1 85 ? 2.579 -4.613 -15.861 1.00 94.31 85 ILE A O 1
ATOM 622 N N . ARG A 1 86 ? 1.050 -4.263 -17.451 1.00 94.62 86 ARG A N 1
ATOM 623 C CA . ARG A 1 86 ? 0.076 -3.650 -16.533 1.00 94.62 86 ARG A CA 1
ATOM 624 C C . ARG A 1 86 ? -0.486 -4.653 -15.525 1.00 94.62 86 ARG A C 1
ATOM 626 O O . ARG A 1 86 ? -0.729 -4.289 -14.373 1.00 94.62 86 ARG A O 1
ATOM 633 N N . LYS A 1 87 ? -0.742 -5.893 -15.945 1.00 94.25 87 LYS A N 1
ATOM 634 C CA . LYS A 1 87 ? -1.173 -6.983 -15.057 1.00 94.25 87 LYS A CA 1
ATOM 635 C C . LYS A 1 87 ? -0.058 -7.349 -14.076 1.00 94.25 87 LYS A C 1
ATOM 637 O O . LYS A 1 87 ? -0.314 -7.319 -12.874 1.00 94.25 87 LYS A O 1
ATOM 642 N N . LEU A 1 88 ? 1.172 -7.518 -14.562 1.00 93.81 88 LEU A N 1
ATOM 643 C CA . LEU A 1 88 ? 2.343 -7.782 -13.726 1.00 93.81 88 LEU A CA 1
ATOM 644 C C . LEU A 1 88 ? 2.547 -6.688 -12.666 1.00 93.81 88 LEU A C 1
ATOM 646 O O . LEU A 1 88 ? 2.656 -6.975 -11.477 1.00 93.81 88 LEU A O 1
ATOM 650 N N . LYS A 1 89 ? 2.504 -5.405 -13.056 1.00 94.25 89 LYS A N 1
ATOM 651 C CA . LYS A 1 89 ? 2.598 -4.278 -12.106 1.00 94.25 89 LYS A CA 1
ATOM 652 C C . LYS A 1 89 ? 1.517 -4.333 -11.026 1.00 94.25 89 LYS A C 1
ATOM 654 O O . LYS A 1 89 ? 1.795 -4.019 -9.872 1.00 94.25 89 LYS A O 1
ATOM 659 N N . ARG A 1 90 ? 0.288 -4.717 -11.386 1.00 95.31 90 ARG A N 1
ATOM 660 C CA . ARG A 1 90 ? -0.810 -4.866 -10.422 1.00 95.31 90 ARG A CA 1
ATOM 661 C C . ARG A 1 90 ? -0.558 -6.018 -9.456 1.00 95.31 90 ARG A C 1
ATOM 663 O O . ARG A 1 90 ? -0.702 -5.793 -8.263 1.00 95.31 90 ARG A O 1
ATOM 670 N N . GLN A 1 91 ? -0.123 -7.182 -9.936 1.00 94.50 91 GLN A N 1
ATOM 671 C CA . GLN A 1 91 ? 0.246 -8.317 -9.078 1.00 94.50 91 GLN A CA 1
ATOM 672 C C . GLN A 1 91 ? 1.344 -7.931 -8.077 1.00 94.50 91 GLN A C 1
ATOM 674 O O . GLN A 1 91 ? 1.149 -8.077 -6.873 1.00 94.50 91 GLN A O 1
ATOM 679 N N . LEU A 1 92 ? 2.415 -7.274 -8.540 1.00 94.38 92 LEU A N 1
ATOM 680 C CA . LEU A 1 92 ? 3.506 -6.800 -7.675 1.00 94.38 92 LEU A CA 1
ATOM 681 C C . LEU A 1 92 ? 3.059 -5.802 -6.593 1.00 94.38 92 LEU A C 1
ATOM 683 O O . LEU A 1 92 ? 3.673 -5.718 -5.525 1.00 94.38 92 LEU A O 1
ATOM 687 N N . ILE A 1 93 ? 2.024 -5.003 -6.871 1.00 94.75 93 ILE A N 1
ATOM 688 C CA . ILE A 1 93 ? 1.437 -4.077 -5.896 1.00 94.75 93 ILE A CA 1
ATOM 689 C C . ILE A 1 93 ? 0.535 -4.833 -4.916 1.00 94.75 93 ILE A C 1
ATOM 691 O O . ILE A 1 93 ? 0.631 -4.588 -3.714 1.00 94.75 93 ILE A O 1
ATOM 695 N N . THR A 1 94 ? -0.309 -5.742 -5.409 1.00 94.44 94 THR A N 1
ATOM 696 C CA . THR A 1 94 ? -1.236 -6.551 -4.602 1.00 94.44 94 THR A CA 1
ATOM 697 C C . THR A 1 94 ? -0.491 -7.418 -3.593 1.00 94.44 94 THR A C 1
ATOM 699 O O . THR A 1 94 ? -0.837 -7.419 -2.415 1.00 94.44 94 THR A O 1
ATOM 702 N N . GLU A 1 95 ? 0.575 -8.087 -4.029 1.00 91.06 95 GLU A N 1
ATOM 703 C CA . GLU A 1 95 ? 1.434 -8.923 -3.181 1.00 91.06 95 GLU A CA 1
ATOM 704 C C . GLU A 1 95 ? 2.344 -8.087 -2.265 1.00 91.06 95 GLU A C 1
ATOM 706 O O . GLU A 1 95 ? 2.991 -8.602 -1.357 1.00 91.06 95 GLU A O 1
ATOM 711 N N . GLY A 1 96 ? 2.421 -6.771 -2.486 1.00 91.06 96 GLY A N 1
ATOM 712 C CA . GLY A 1 96 ? 3.247 -5.868 -1.691 1.00 91.06 96 GLY A CA 1
ATOM 713 C C . GLY A 1 96 ? 4.751 -5.980 -1.961 1.00 91.06 96 GLY A C 1
ATOM 714 O O . GLY A 1 96 ? 5.524 -5.255 -1.328 1.00 91.06 96 GLY A O 1
ATOM 715 N N . ILE A 1 97 ? 5.178 -6.798 -2.929 1.00 91.88 97 ILE A N 1
ATOM 716 C CA . ILE A 1 97 ? 6.584 -6.969 -3.331 1.00 91.88 97 ILE A CA 1
ATOM 717 C C . ILE A 1 97 ? 7.194 -5.620 -3.717 1.00 91.88 97 ILE A C 1
ATOM 719 O O . ILE A 1 97 ? 8.267 -5.257 -3.237 1.00 91.88 97 ILE A O 1
ATOM 723 N N . ALA A 1 98 ? 6.475 -4.806 -4.496 1.00 91.31 98 ALA A N 1
ATOM 724 C CA . ALA A 1 98 ? 6.948 -3.479 -4.889 1.00 91.31 98 ALA A CA 1
ATOM 725 C C . ALA A 1 98 ? 7.189 -2.546 -3.682 1.00 91.31 98 ALA A C 1
ATOM 727 O O . ALA A 1 98 ? 8.077 -1.691 -3.725 1.00 91.31 98 ALA A O 1
ATOM 728 N N . LYS A 1 99 ? 6.423 -2.701 -2.591 1.00 91.94 99 LYS A N 1
ATOM 729 C CA . LYS A 1 99 ? 6.627 -1.943 -1.344 1.00 91.94 99 LYS A CA 1
ATOM 730 C C . LYS A 1 99 ? 7.858 -2.455 -0.598 1.00 91.94 99 LYS A C 1
ATOM 732 O O . LYS A 1 99 ? 8.668 -1.649 -0.147 1.00 91.94 99 LYS A O 1
ATOM 737 N N . GLN A 1 100 ? 8.018 -3.773 -0.505 1.00 91.69 100 GLN A N 1
ATOM 738 C CA . GLN A 1 100 ? 9.165 -4.401 0.152 1.00 91.69 100 GLN A CA 1
ATOM 739 C C . GLN A 1 100 ? 10.480 -4.073 -0.560 1.00 91.69 100 GLN A C 1
ATOM 741 O O . GLN A 1 100 ? 11.448 -3.705 0.095 1.00 91.69 100 GLN A O 1
ATOM 746 N N . MET A 1 101 ? 10.508 -4.124 -1.895 1.00 9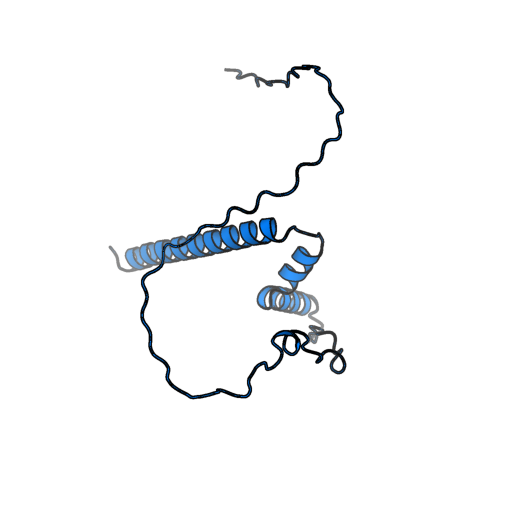1.88 101 MET A N 1
ATOM 747 C CA . MET A 1 101 ? 11.683 -3.745 -2.686 1.00 91.88 101 MET A CA 1
ATOM 748 C C . MET A 1 101 ? 12.120 -2.304 -2.408 1.00 91.88 101 MET A C 1
ATOM 750 O O . MET A 1 101 ? 13.307 -2.037 -2.247 1.00 91.88 101 MET A O 1
ATOM 754 N N . LYS A 1 102 ? 11.163 -1.372 -2.303 1.00 91.81 102 LYS A N 1
ATOM 755 C CA . LYS A 1 102 ? 11.458 0.026 -1.957 1.00 91.81 102 LYS A CA 1
ATOM 756 C C . LYS A 1 102 ? 11.978 0.166 -0.528 1.00 91.81 102 LYS A C 1
ATOM 758 O O . LYS A 1 102 ? 12.922 0.916 -0.311 1.00 91.81 102 LYS A O 1
ATOM 763 N N . ALA A 1 103 ? 11.390 -0.559 0.423 1.00 90.62 103 ALA A N 1
ATOM 764 C CA . ALA A 1 103 ? 11.817 -0.536 1.821 1.00 90.62 103 ALA A CA 1
ATOM 765 C C . ALA A 1 103 ? 13.233 -1.104 2.008 1.00 90.62 103 ALA A C 1
ATOM 767 O O . ALA A 1 103 ? 14.009 -0.563 2.784 1.00 90.62 103 ALA A O 1
ATOM 768 N N . LYS A 1 104 ? 13.598 -2.141 1.243 1.00 89.94 104 LYS A N 1
ATOM 769 C CA . LYS A 1 104 ? 14.931 -2.763 1.275 1.00 89.94 104 LYS A CA 1
ATOM 770 C C . LYS A 1 104 ? 16.047 -1.880 0.698 1.00 89.94 104 LYS A C 1
ATOM 772 O O . LYS A 1 104 ? 17.212 -2.208 0.879 1.00 89.94 104 LYS A O 1
ATOM 777 N N . LYS A 1 105 ? 15.725 -0.777 0.007 1.00 92.44 105 LYS A N 1
AT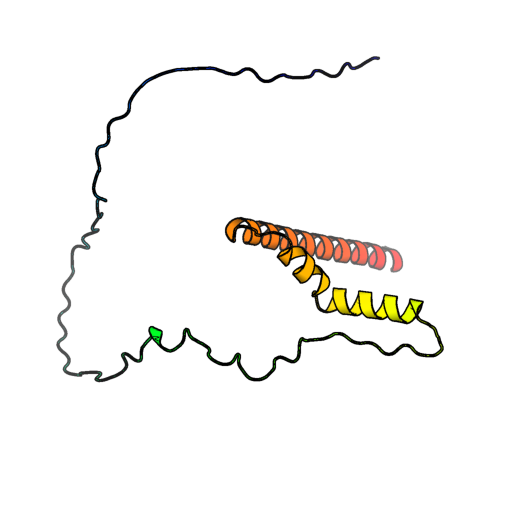OM 778 C CA . LYS A 1 105 ? 16.723 0.077 -0.661 1.00 92.44 105 LYS A CA 1
ATOM 779 C C . LYS A 1 105 ? 17.658 0.797 0.317 1.00 92.44 105 LYS A C 1
ATOM 781 O O . LYS A 1 105 ? 18.814 1.030 -0.020 1.00 92.44 105 LYS A O 1
ATOM 786 N N . PHE A 1 106 ? 17.167 1.163 1.499 1.00 93.38 106 PHE A N 1
ATOM 787 C CA . PHE A 1 106 ? 17.936 1.892 2.507 1.00 93.38 106 PHE A CA 1
ATOM 788 C C . PHE A 1 106 ? 17.755 1.238 3.873 1.00 93.38 106 PHE A C 1
ATOM 790 O O . PHE A 1 106 ? 16.656 0.805 4.216 1.00 93.38 106 PHE A O 1
ATOM 797 N N . HIS A 1 107 ? 18.820 1.198 4.672 1.00 94.06 107 HIS A N 1
ATOM 798 C CA . HIS A 1 107 ? 18.713 0.728 6.045 1.00 94.06 107 HIS A CA 1
ATOM 799 C C . HIS A 1 107 ? 17.984 1.768 6.903 1.00 94.06 107 HIS A C 1
ATOM 801 O O . HIS A 1 107 ? 18.429 2.907 7.039 1.00 94.06 107 HIS A O 1
ATOM 807 N N . LEU A 1 108 ? 1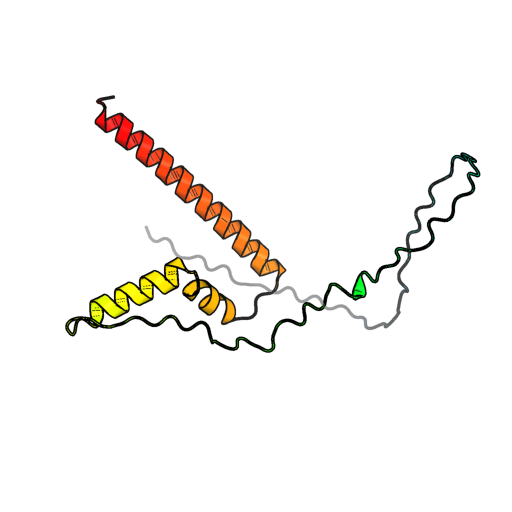6.870 1.358 7.504 1.00 94.69 108 LEU A N 1
ATOM 808 C CA . LEU A 1 108 ? 16.123 2.144 8.477 1.00 94.69 108 LEU A CA 1
ATOM 809 C C . LEU A 1 108 ? 16.311 1.531 9.861 1.00 94.69 108 LEU A C 1
ATOM 811 O O . LEU A 1 108 ? 16.135 0.327 10.053 1.00 94.69 108 LEU A O 1
ATOM 815 N N . ARG A 1 109 ? 16.603 2.379 10.852 1.00 96.94 109 ARG A N 1
ATOM 816 C CA . ARG A 1 109 ? 16.620 1.959 12.257 1.00 96.94 109 ARG A CA 1
ATOM 817 C C . ARG A 1 109 ? 15.243 1.372 12.620 1.00 96.94 109 ARG A C 1
ATOM 819 O O . ARG A 1 109 ? 14.229 1.992 12.290 1.00 96.94 109 ARG A O 1
ATOM 826 N N . PRO A 1 110 ? 15.157 0.260 13.375 1.00 94.94 110 PRO A N 1
ATOM 827 C CA . PRO A 1 110 ? 13.877 -0.386 13.692 1.00 94.94 110 PRO A CA 1
ATOM 828 C C . PRO A 1 110 ? 12.883 0.536 14.411 1.00 94.94 110 PRO A C 1
ATOM 830 O O . PRO A 1 110 ? 11.678 0.434 14.204 1.00 94.94 110 PRO A O 1
ATOM 833 N N . ALA A 1 111 ? 13.371 1.476 15.226 1.00 94.94 111 ALA A N 1
ATOM 834 C CA . ALA A 1 111 ? 12.522 2.484 15.860 1.00 94.94 111 ALA A CA 1
ATOM 835 C C . ALA A 1 111 ? 11.840 3.406 14.831 1.00 94.94 111 ALA A C 1
ATOM 837 O O . ALA A 1 111 ? 10.643 3.655 14.945 1.00 94.94 111 ALA A O 1
ATOM 838 N N . ALA A 1 112 ? 12.570 3.851 13.805 1.00 95.06 112 ALA A N 1
ATOM 839 C CA . ALA A 1 112 ? 12.019 4.674 12.730 1.00 95.06 112 ALA A CA 1
ATOM 840 C C . ALA A 1 112 ? 11.010 3.881 11.886 1.00 95.06 112 ALA A C 1
ATOM 842 O O . ALA A 1 112 ? 9.939 4.392 11.570 1.00 95.06 112 ALA A O 1
ATOM 843 N N . GLN A 1 113 ? 11.292 2.603 11.612 1.00 95.06 113 GLN A N 1
ATOM 844 C CA . GLN A 1 113 ? 10.358 1.721 10.907 1.00 95.06 113 GLN A CA 1
ATOM 845 C C . GLN A 1 113 ? 9.016 1.595 11.651 1.00 95.06 113 GLN A C 1
ATOM 847 O O . GLN A 1 113 ? 7.958 1.756 11.047 1.00 95.06 113 GLN A O 1
ATOM 852 N N . ARG A 1 114 ? 9.049 1.413 12.980 1.00 95.75 114 ARG A N 1
ATOM 853 C CA . ARG A 1 114 ? 7.835 1.347 13.818 1.00 95.75 114 ARG A CA 1
ATOM 854 C C . ARG A 1 114 ? 6.999 2.628 13.759 1.00 95.75 114 ARG A C 1
ATOM 856 O O . ARG A 1 114 ? 5.776 2.542 13.835 1.00 95.75 114 ARG A O 1
ATOM 863 N N . VAL A 1 115 ? 7.631 3.799 13.661 1.00 96.94 115 VAL A N 1
ATOM 864 C CA . VAL A 1 115 ? 6.919 5.083 13.522 1.00 96.94 115 VAL A CA 1
ATOM 865 C C . VAL A 1 115 ? 6.216 5.150 12.166 1.00 96.94 115 VAL A C 1
ATOM 867 O O . VAL A 1 115 ? 5.010 5.379 12.121 1.00 96.94 115 VAL A O 1
ATOM 870 N N . LEU A 1 116 ? 6.925 4.831 11.079 1.00 94.75 116 LEU A N 1
ATOM 871 C CA . LEU A 1 116 ? 6.355 4.814 9.727 1.00 94.75 116 LEU A CA 1
ATOM 872 C C . LEU A 1 116 ? 5.178 3.836 9.596 1.00 94.75 116 LEU A C 1
ATOM 874 O O . LEU A 1 116 ? 4.180 4.143 8.942 1.00 94.75 116 LEU A O 1
ATOM 878 N N . ASP A 1 117 ? 5.270 2.669 10.236 1.00 93.94 117 ASP A N 1
ATOM 879 C CA . ASP A 1 117 ? 4.203 1.666 10.214 1.00 93.94 117 ASP A CA 1
ATOM 880 C C . ASP A 1 117 ? 2.955 2.128 10.985 1.00 93.94 117 ASP A C 1
ATOM 882 O O . ASP A 1 117 ? 1.828 1.880 10.540 1.00 93.94 117 ASP A O 1
ATOM 886 N N . LYS A 1 118 ? 3.134 2.844 12.105 1.00 97.19 118 LYS A N 1
ATOM 887 C CA . LYS A 1 118 ? 2.028 3.465 12.853 1.00 97.19 118 LYS A CA 1
ATOM 888 C C . LYS A 1 118 ? 1.339 4.548 12.027 1.00 97.19 118 LYS A C 1
ATOM 890 O O . LYS A 1 118 ? 0.126 4.479 11.839 1.00 97.19 118 LYS A O 1
ATOM 895 N N . GLU A 1 119 ? 2.105 5.478 11.463 1.00 97.12 119 GLU A N 1
ATOM 896 C CA . GLU A 1 119 ? 1.571 6.556 10.625 1.00 97.12 119 GLU A CA 1
ATOM 897 C C . GLU A 1 119 ? 0.835 6.016 9.390 1.00 97.12 119 GLU A C 1
ATOM 899 O O . GLU A 1 119 ? -0.237 6.496 9.022 1.00 97.12 119 GLU A O 1
ATOM 904 N N . GLU A 1 120 ? 1.375 4.983 8.738 1.00 95.50 120 GLU A N 1
ATOM 905 C CA . GLU A 1 120 ? 0.715 4.326 7.609 1.00 95.50 120 GLU A CA 1
ATOM 906 C C . GLU A 1 120 ? -0.589 3.635 8.031 1.00 95.50 120 GLU A C 1
ATOM 908 O O . GLU A 1 120 ? -1.577 3.685 7.291 1.00 95.50 120 GLU A O 1
ATOM 913 N N . LYS A 1 121 ? -0.640 3.026 9.221 1.00 96.94 121 LYS A N 1
ATOM 914 C CA . LYS A 1 121 ? -1.873 2.441 9.763 1.00 96.94 121 LYS A CA 1
ATOM 915 C C . LYS A 1 121 ? -2.927 3.517 10.027 1.00 96.94 121 LYS A C 1
ATOM 917 O O . LYS A 1 121 ? -4.063 3.361 9.580 1.00 96.94 121 LYS A O 1
ATOM 922 N N . GLU A 1 122 ? -2.562 4.609 10.689 1.00 97.88 122 GLU A N 1
ATOM 923 C CA . GLU A 1 122 ? -3.465 5.732 10.969 1.00 97.88 122 GLU A CA 1
ATOM 924 C C . GLU A 1 122 ? -3.993 6.360 9.678 1.00 97.88 122 GLU A C 1
ATOM 926 O O . GLU A 1 122 ? -5.203 6.517 9.503 1.00 97.88 122 GLU A O 1
ATOM 931 N N . ARG A 1 123 ? -3.108 6.594 8.703 1.00 97.44 123 ARG A N 1
ATOM 932 C CA . ARG A 1 123 ? -3.470 7.084 7.367 1.00 97.44 123 ARG A CA 1
ATOM 933 C C . ARG A 1 123 ? -4.477 6.167 6.671 1.00 97.44 123 ARG A C 1
ATOM 935 O O . ARG A 1 123 ? -5.422 6.651 6.044 1.00 97.44 123 ARG A O 1
ATOM 942 N N . ARG A 1 124 ? -4.307 4.843 6.769 1.00 96.81 124 ARG A N 1
ATOM 943 C CA . ARG A 1 124 ? -5.258 3.863 6.210 1.00 96.81 124 ARG A CA 1
ATOM 944 C C . ARG A 1 124 ? -6.611 3.923 6.905 1.00 96.81 124 ARG A C 1
ATOM 946 O O . ARG A 1 124 ? -7.631 3.879 6.220 1.00 96.81 124 ARG A O 1
ATOM 953 N N . LEU A 1 125 ? -6.628 4.011 8.233 1.00 97.75 125 LEU A N 1
ATOM 954 C CA . LEU A 1 125 ? -7.863 4.106 9.012 1.00 97.75 125 LEU A CA 1
ATOM 955 C C . LEU A 1 125 ? -8.622 5.392 8.681 1.00 97.75 125 LEU A C 1
ATOM 957 O O . LEU A 1 125 ? -9.812 5.332 8.377 1.00 97.75 125 LEU A O 1
ATOM 961 N N . TRP A 1 126 ? -7.921 6.523 8.621 1.00 97.62 126 TRP A N 1
ATOM 962 C CA . TRP A 1 126 ? -8.504 7.806 8.245 1.00 97.62 126 TRP A CA 1
ATOM 963 C C . TRP A 1 126 ? -9.118 7.769 6.840 1.00 97.62 126 TRP A C 1
ATOM 965 O O . TRP A 1 126 ? -10.278 8.137 6.664 1.00 97.62 126 TRP A O 1
ATOM 975 N N . LYS A 1 127 ? -8.400 7.227 5.843 1.00 97.69 127 LYS A N 1
ATOM 976 C CA . LYS A 1 127 ? -8.935 7.070 4.478 1.00 97.69 127 LYS A CA 1
ATOM 977 C C . LYS A 1 127 ? -10.174 6.173 4.429 1.00 97.69 127 LYS A C 1
ATOM 979 O O . LYS A 1 127 ? -11.113 6.479 3.696 1.00 97.69 127 LYS A O 1
ATOM 984 N N . LYS A 1 128 ? -10.194 5.076 5.194 1.00 97.56 128 LYS A N 1
ATOM 985 C CA . LYS A 1 128 ? -11.363 4.184 5.289 1.00 97.56 128 LYS A CA 1
ATOM 986 C C . LYS A 1 128 ? -12.562 4.901 5.908 1.00 97.56 128 LYS A C 1
ATOM 988 O O . LYS A 1 128 ? -13.653 4.821 5.350 1.00 97.56 128 LYS A O 1
ATOM 993 N N . GLY A 1 129 ? -12.350 5.635 7.000 1.00 97.94 129 GLY A N 1
ATOM 994 C CA . GLY A 1 129 ? -13.392 6.427 7.655 1.00 97.94 129 GLY A CA 1
ATOM 995 C C . GLY A 1 129 ? -13.953 7.516 6.741 1.00 97.94 129 GLY A C 1
ATOM 996 O O . GLY A 1 129 ? -15.168 7.634 6.598 1.00 97.94 129 GLY A O 1
ATOM 997 N N . LEU A 1 130 ? -13.080 8.248 6.043 1.00 97.88 130 LEU A N 1
ATOM 998 C CA . LEU A 1 130 ? -13.486 9.254 5.063 1.00 97.88 130 LEU A CA 1
ATOM 999 C C . LEU A 1 130 ? -14.321 8.634 3.937 1.00 97.88 130 LEU A C 1
ATOM 1001 O O . LEU A 1 130 ? -15.396 9.141 3.629 1.00 97.88 130 LEU A O 1
ATOM 1005 N N . LYS A 1 131 ? -13.870 7.514 3.356 1.00 97.38 131 LYS A N 1
ATOM 1006 C CA . LYS A 1 131 ? -14.610 6.816 2.296 1.00 97.38 131 LYS A CA 1
ATOM 1007 C C . LYS A 1 131 ? -15.980 6.337 2.779 1.00 97.38 131 LYS A C 1
ATOM 1009 O O . LYS A 1 131 ? -16.957 6.521 2.066 1.00 97.38 131 LYS A O 1
ATOM 1014 N N . ALA A 1 132 ? -16.064 5.765 3.979 1.00 97.44 132 ALA A N 1
ATOM 1015 C CA . ALA A 1 132 ? -17.330 5.322 4.559 1.00 97.44 132 ALA A CA 1
ATOM 1016 C C . ALA A 1 132 ? -18.295 6.496 4.791 1.00 97.44 132 ALA A C 1
ATOM 1018 O O . ALA A 1 132 ? -19.472 6.401 4.451 1.00 97.44 132 ALA A O 1
ATOM 1019 N N . LYS A 1 133 ? -17.790 7.629 5.296 1.00 97.50 133 LYS A N 1
ATOM 1020 C CA . LYS A 1 133 ? -18.587 8.846 5.486 1.00 97.50 133 LYS A CA 1
ATOM 1021 C C . LYS A 1 133 ? -19.091 9.408 4.156 1.00 97.50 133 LYS A C 1
ATOM 1023 O O . LYS A 1 133 ? -20.264 9.746 4.052 1.00 97.50 133 LYS A O 1
ATOM 1028 N N . LEU A 1 134 ? -18.229 9.482 3.142 1.00 96.69 134 LEU A N 1
ATOM 1029 C CA . LEU A 1 134 ? -18.613 9.927 1.800 1.00 96.69 134 LEU A CA 1
ATOM 1030 C C . LEU A 1 134 ? -19.665 9.003 1.186 1.00 96.69 134 LEU A C 1
ATOM 1032 O O . LEU A 1 134 ? -20.679 9.491 0.699 1.00 96.69 13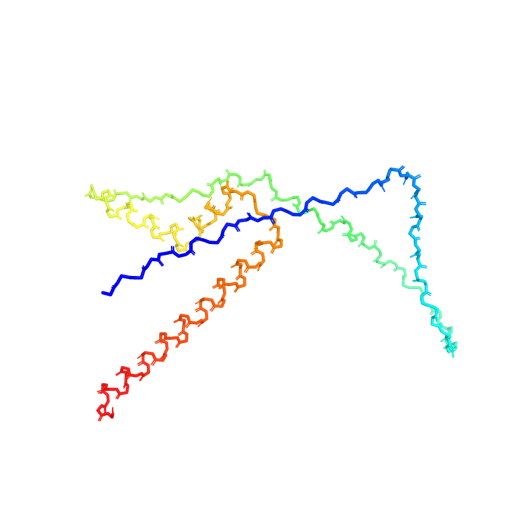4 LEU A O 1
ATOM 1036 N N . GLN A 1 135 ? -19.467 7.688 1.283 1.00 95.44 135 GLN A N 1
ATOM 1037 C CA . GLN A 1 135 ? -20.443 6.710 0.814 1.00 95.44 135 GLN A CA 1
ATOM 1038 C C . GLN A 1 135 ? -21.791 6.893 1.516 1.00 95.44 135 GLN A C 1
ATOM 1040 O O . GLN A 1 135 ? -22.824 6.919 0.859 1.00 95.44 135 GLN A O 1
ATOM 1045 N N . TRP A 1 136 ? -21.790 7.091 2.837 1.00 95.00 136 TRP A N 1
ATOM 1046 C CA . TRP A 1 136 ? -23.013 7.344 3.595 1.00 95.00 136 TRP A CA 1
ATOM 1047 C C . TRP A 1 136 ? -23.737 8.617 3.138 1.00 95.00 136 TRP A C 1
ATOM 1049 O O . TRP A 1 136 ? -24.955 8.593 2.976 1.00 95.00 136 TRP A O 1
ATOM 1059 N N . ILE A 1 137 ? -23.005 9.708 2.880 1.00 94.44 137 ILE A N 1
ATOM 1060 C CA . ILE A 1 137 ? -23.574 10.959 2.350 1.00 94.44 137 ILE A CA 1
ATOM 1061 C C . ILE A 1 137 ? -24.184 10.730 0.961 1.00 94.44 137 ILE A C 1
ATOM 1063 O O . ILE A 1 137 ? -25.312 11.153 0.716 1.00 94.44 137 ILE A O 1
ATOM 1067 N N . MET A 1 138 ? -23.466 10.053 0.059 1.00 94.44 138 MET A N 1
ATOM 1068 C CA . MET A 1 138 ? -23.948 9.772 -1.299 1.00 94.44 138 MET A CA 1
ATOM 1069 C C . MET A 1 138 ? -25.203 8.900 -1.277 1.00 94.44 138 MET A C 1
ATOM 1071 O O . MET A 1 138 ? -26.219 9.285 -1.845 1.00 94.44 138 MET A O 1
ATOM 1075 N N . SER A 1 139 ? -25.188 7.799 -0.524 1.00 92.69 139 SER A N 1
ATOM 1076 C CA . SER A 1 139 ? -26.354 6.923 -0.379 1.00 92.69 139 SER A CA 1
ATOM 1077 C C . SER A 1 139 ? -27.521 7.588 0.353 1.00 92.69 139 SER A C 1
ATOM 1079 O O . SER A 1 139 ? -28.658 7.138 0.246 1.00 92.69 139 SER A O 1
ATOM 1081 N N . ARG A 1 140 ? -27.283 8.635 1.152 1.00 94.00 140 ARG A N 1
ATOM 1082 C CA . ARG A 1 140 ? -28.353 9.450 1.748 1.00 94.00 140 ARG A CA 1
ATOM 1083 C C . ARG A 1 140 ? -28.992 10.366 0.703 1.00 94.00 140 ARG A C 1
ATOM 1085 O O . ARG A 1 140 ? -30.213 10.369 0.601 1.00 94.00 140 ARG A O 1
ATOM 1092 N N . ARG A 1 141 ? -28.168 11.027 -0.119 1.00 93.75 141 ARG A N 1
ATOM 1093 C CA . ARG A 1 141 ? -28.614 11.855 -1.250 1.00 93.75 141 ARG A CA 1
ATOM 1094 C C . ARG A 1 141 ? -29.421 11.050 -2.272 1.00 93.75 141 ARG A C 1
ATOM 1096 O O . ARG A 1 141 ? -30.477 11.502 -2.688 1.00 93.75 141 ARG A O 1
ATOM 1103 N N . GLU A 1 142 ? -28.948 9.865 -2.663 1.00 89.69 142 GLU A N 1
ATOM 1104 C CA . GLU A 1 142 ? -29.639 8.982 -3.625 1.00 89.69 142 GLU A CA 1
ATOM 1105 C C . GLU A 1 142 ? -31.047 8.584 -3.161 1.00 89.69 142 GLU A C 1
ATOM 1107 O O . GLU A 1 142 ? -31.927 8.351 -3.982 1.00 89.69 142 GLU A O 1
ATOM 1112 N N . ARG A 1 143 ? -31.278 8.547 -1.843 1.00 89.94 143 ARG A N 1
ATOM 1113 C CA . ARG A 1 143 ? -32.581 8.238 -1.239 1.00 89.94 143 ARG A CA 1
ATOM 1114 C C . ARG A 1 143 ? -33.509 9.452 -1.105 1.00 89.94 143 ARG A C 1
ATOM 1116 O O . ARG A 1 143 ? -34.599 9.295 -0.569 1.00 89.94 143 ARG A O 1
ATOM 1123 N N . GLY A 1 144 ? -33.098 10.631 -1.577 1.00 87.12 144 GLY A N 1
ATOM 1124 C CA . GLY A 1 144 ? -33.939 11.831 -1.610 1.00 87.12 144 GLY A CA 1
ATOM 1125 C C . GLY A 1 144 ? -34.093 12.565 -0.273 1.00 87.12 144 GLY A C 1
ATOM 1126 O O . GLY A 1 144 ? -35.078 13.279 -0.105 1.00 87.12 144 GLY A O 1
ATOM 1127 N N . PHE A 1 145 ? -33.145 12.395 0.659 1.00 63.66 145 PHE A N 1
ATOM 1128 C CA . PHE A 1 145 ? -33.084 13.111 1.945 1.00 63.66 145 PHE A CA 1
ATOM 1129 C C . PHE A 1 145 ? -31.965 14.152 1.994 1.00 63.66 145 PHE A C 1
ATOM 1131 O O . PHE A 1 145 ? -30.897 13.909 1.382 1.00 63.66 145 PHE A O 1
#

pLDDT: mean 72.1, std 22.46, range [37.5, 97.94]

Organism: NCBI:txid1411642

Mean predicted aligned error: 19.62 Å

InterPro domains:
  IPR001911 Small ribosomal subunit protein bS21 [PF01165] (75-125)
  IPR001911 Small ribosomal subunit protein bS21 [TIGR00030] (75-128)

Sequence (145 aa):
MLRTLCCRASAAAFGSLSSVSNTQPGYATMTVSAVGSSFAARIHGSPTQQTRSFAASLFDDDDLQSNKRASVSMDVNDNNTELAIRKLKRQLITEGIAKQMKAKKFHLRPAAQRVLDKEEKERRLWKKGLKAKLQWIMSRRERGF

Secondary structure (DSSP, 8-state):
-----------------------------------------------------GGGSS-----SS------------TT-HHHHHHHHHHHHHHTSHHHHHHHTTS---HHHHHHHHHHHHHHHHHHHHHHHHHHHHHHHHHTT-